Protein AF-A0A0T9RR85-F1 (afdb_monomer)

Sequence (84 aa):
MPIPTQSQIGGEQQAAQAIADSIATQLRVAMPGIIQSFDADAVTCTVLLAIKGNDSGMSGDSESADLPLLVDVPVIFHAAVGAH

Radius of gyration: 22.42 Å; Cα contacts (8 Å, |Δi|>4): 83; chains: 1; bounding box: 73×22×48 Å

Secondary structure (DSSP, 8-state):
-PPPHHHHHHHHHHHHHHHHHHHHHH------EEEEEEETTTTEEEEEESSEEEEE-TT--EEEEEPPPEEEEEP-----S---

Organism: NCBI:txid367190

Mean predicted aligned error: 13.99 Å

pLDDT: mean 72.5, std 14.49, range [45.78, 91.94]

Nearest PDB structures (foldseek):
  4ru3-assembly1_A  TM=7.388E-01  e=1.734E-02  Pseudomonas phage SN
  6rcd-assembly1_C  TM=4.264E-01  e=6.344E+00  Mycoplasmoides genitalium
  6h03-assembly1_G  TM=2.813E-01  e=6.344E+00  Homo sapiens

Solvent-accessible surface area (backbone atoms only — not comparable to full-atom values): 5367 Å² total; per-residue (Å²): 132,86,77,61,65,68,64,54,56,53,49,56,52,50,51,51,48,53,49,52,51,55,51,57,71,68,57,79,86,78,78,65,59,45,77,77,48,74,41,82,90,80,41,23,26,31,31,35,46,74,52,65,37,79,46,74,47,100,81,74,58,76,49,78,40,76,43,76,71,42,66,77,40,76,63,88,76,89,74,73,82,83,88,126

Structure (mmCIF, N/CA/C/O backbone):
data_AF-A0A0T9RR85-F1
#
_entry.id   AF-A0A0T9RR85-F1
#
loop_
_atom_site.group_PDB
_atom_site.id
_atom_site.type_symbol
_atom_site.label_atom_id
_atom_site.label_alt_id
_atom_site.label_comp_id
_atom_site.label_asym_id
_atom_site.label_entity_id
_atom_site.label_seq_id
_atom_site.pdbx_PDB_ins_code
_atom_site.Cartn_x
_atom_site.Cartn_y
_atom_site.Cartn_z
_atom_site.occupancy
_atom_site.B_iso_or_equiv
_atom_site.auth_seq_id
_atom_site.auth_comp_id
_atom_site.auth_asym_id
_atom_site.auth_atom_id
_atom_site.pdbx_PDB_model_num
ATOM 1 N N . MET A 1 1 ? 54.971 5.090 -16.232 1.00 46.56 1 MET A N 1
ATOM 2 C CA . MET A 1 1 ? 54.436 6.360 -15.695 1.00 46.56 1 MET A CA 1
ATOM 3 C C . MET A 1 1 ? 53.464 6.016 -14.579 1.00 46.56 1 MET A C 1
ATOM 5 O O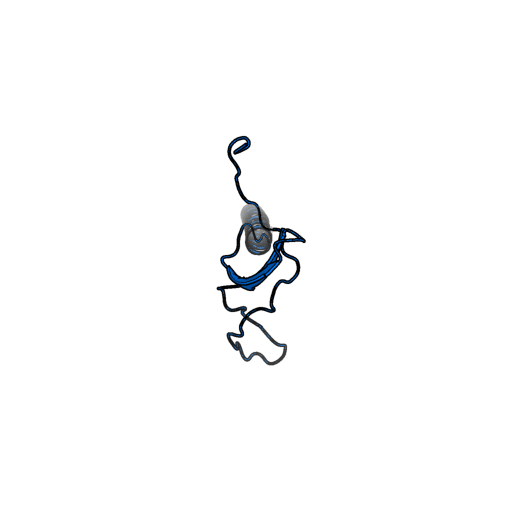 . MET A 1 1 ? 52.578 5.214 -14.851 1.00 46.56 1 MET A O 1
ATOM 9 N N . PRO A 1 2 ? 53.636 6.524 -13.346 1.00 51.91 2 PRO A N 1
ATOM 10 C CA . PRO A 1 2 ? 52.636 6.344 -12.303 1.00 51.91 2 PRO A CA 1
ATOM 11 C C . PRO A 1 2 ? 51.412 7.199 -12.649 1.00 51.91 2 PRO A C 1
ATOM 13 O O . PRO A 1 2 ? 51.546 8.370 -13.003 1.00 51.91 2 PRO A O 1
ATOM 16 N N . ILE A 1 3 ? 50.227 6.597 -12.610 1.00 57.69 3 ILE A N 1
ATOM 17 C CA . ILE A 1 3 ? 48.967 7.331 -12.734 1.00 57.69 3 ILE A CA 1
ATOM 18 C C . ILE A 1 3 ? 48.817 8.276 -11.528 1.00 57.69 3 ILE A C 1
ATOM 20 O O . ILE A 1 3 ? 49.155 7.878 -10.411 1.00 57.69 3 ILE A O 1
ATOM 24 N N . PRO A 1 4 ? 48.361 9.525 -11.718 1.00 58.41 4 PRO A N 1
ATOM 25 C CA . PRO A 1 4 ? 48.205 10.460 -10.613 1.00 58.41 4 PRO A CA 1
ATOM 26 C C . PRO A 1 4 ? 47.172 9.912 -9.621 1.00 58.41 4 PRO A C 1
ATOM 28 O O . PRO A 1 4 ? 46.065 9.545 -10.012 1.00 58.41 4 PRO A O 1
ATOM 31 N N . THR A 1 5 ? 47.526 9.876 -8.335 1.00 59.38 5 THR A N 1
ATOM 32 C CA . THR A 1 5 ? 46.671 9.415 -7.222 1.00 59.38 5 THR A CA 1
ATOM 33 C C . THR A 1 5 ? 45.320 10.131 -7.181 1.00 59.38 5 THR A C 1
ATOM 35 O O . THR A 1 5 ? 44.311 9.522 -6.845 1.00 59.38 5 THR A O 1
ATOM 38 N N . GLN A 1 6 ? 45.260 11.379 -7.653 1.00 58.50 6 GLN A N 1
ATOM 39 C CA . GLN A 1 6 ? 44.017 12.136 -7.822 1.00 58.50 6 GLN A CA 1
ATOM 40 C C . GLN A 1 6 ? 42.994 11.439 -8.741 1.00 58.50 6 GLN A C 1
ATOM 42 O O . GLN A 1 6 ? 41.791 11.555 -8.525 1.00 58.50 6 GLN A O 1
ATOM 47 N N . SER A 1 7 ? 43.458 10.695 -9.753 1.00 55.91 7 SER A N 1
ATOM 48 C CA . SER A 1 7 ? 42.594 9.943 -10.671 1.00 55.91 7 SER A CA 1
ATOM 49 C C . SER A 1 7 ? 42.055 8.650 -10.052 1.00 55.91 7 SER A C 1
ATOM 51 O O . SER A 1 7 ? 41.026 8.164 -10.511 1.00 55.91 7 SER A O 1
ATOM 53 N N . GLN A 1 8 ? 42.720 8.099 -9.028 1.00 58.25 8 GLN A N 1
ATOM 54 C CA . GLN A 1 8 ? 42.182 6.984 -8.236 1.00 58.25 8 GLN A CA 1
ATOM 55 C C . GLN A 1 8 ? 41.106 7.495 -7.267 1.00 58.25 8 GLN A C 1
ATOM 57 O O . GLN A 1 8 ? 40.001 6.959 -7.258 1.00 58.25 8 GLN A O 1
ATOM 62 N N . ILE A 1 9 ? 41.385 8.623 -6.600 1.00 60.53 9 ILE A N 1
ATOM 63 C CA . ILE A 1 9 ? 40.487 9.276 -5.632 1.00 60.53 9 ILE A CA 1
ATOM 64 C C . ILE A 1 9 ? 39.175 9.758 -6.281 1.00 60.53 9 ILE A C 1
ATOM 66 O O . ILE A 1 9 ? 38.099 9.660 -5.696 1.00 60.53 9 ILE A O 1
ATOM 70 N N . GLY A 1 10 ? 39.224 10.231 -7.530 1.00 61.84 10 GLY A N 1
ATOM 71 C CA . GLY A 1 10 ? 38.011 10.581 -8.279 1.00 61.84 10 GLY A CA 1
ATOM 72 C C . GLY A 1 10 ? 37.130 9.372 -8.621 1.00 61.84 10 GLY A C 1
ATOM 73 O O . GLY A 1 10 ? 35.906 9.488 -8.606 1.00 61.84 10 GLY A O 1
ATOM 74 N N . GLY A 1 11 ? 37.737 8.211 -8.893 1.00 72.25 11 GLY A N 1
ATOM 75 C CA . GLY A 1 11 ? 37.021 6.986 -9.259 1.00 72.25 11 GLY A CA 1
ATOM 76 C C . GLY A 1 11 ? 36.321 6.326 -8.073 1.00 72.25 11 GLY A C 1
ATOM 77 O O . GLY A 1 11 ? 35.174 5.908 -8.195 1.00 72.25 11 GLY A O 1
ATOM 78 N N . GLU A 1 12 ? 36.970 6.281 -6.908 1.00 72.38 12 GLU A N 1
ATOM 79 C CA . GLU A 1 12 ? 36.363 5.764 -5.673 1.00 72.38 12 GLU A CA 1
ATOM 80 C C . GLU A 1 12 ? 35.193 6.637 -5.196 1.00 72.38 12 GLU A C 1
ATOM 82 O O . GLU A 1 12 ? 34.151 6.109 -4.809 1.00 72.38 12 GLU A O 1
ATOM 87 N N . GLN A 1 13 ? 35.311 7.963 -5.306 1.00 76.19 13 GLN A N 1
ATOM 88 C CA . GLN A 1 13 ? 34.248 8.887 -4.916 1.00 76.19 13 GLN A CA 1
ATOM 89 C C . GLN A 1 13 ? 33.058 8.835 -5.890 1.00 76.19 13 GLN A C 1
ATOM 91 O O . GLN A 1 13 ? 31.906 8.861 -5.461 1.00 76.19 13 GLN A O 1
ATOM 96 N N . GLN A 1 14 ? 33.314 8.676 -7.193 1.00 76.56 14 GLN A N 1
ATOM 97 C CA . GLN A 1 14 ? 32.267 8.438 -8.196 1.00 76.56 14 GLN A CA 1
ATOM 98 C C . GLN A 1 14 ? 31.581 7.079 -8.014 1.00 76.56 14 GLN A C 1
ATOM 100 O O . GLN A 1 14 ? 30.358 6.995 -8.115 1.00 76.56 14 GLN A O 1
ATOM 105 N N . ALA A 1 15 ? 32.339 6.024 -7.702 1.00 78.25 15 ALA A N 1
ATOM 106 C CA . ALA A 1 15 ? 31.779 4.708 -7.411 1.00 78.25 15 ALA A CA 1
ATOM 107 C C . ALA A 1 15 ? 30.911 4.732 -6.143 1.00 78.25 15 ALA A C 1
ATOM 109 O O . ALA A 1 15 ? 29.806 4.193 -6.148 1.00 78.25 15 ALA A O 1
ATOM 110 N N . ALA A 1 16 ? 31.364 5.406 -5.081 1.00 80.44 16 ALA A N 1
ATOM 111 C CA . ALA A 1 16 ? 30.587 5.581 -3.857 1.00 80.44 16 ALA A CA 1
ATOM 112 C C . ALA A 1 16 ? 29.274 6.340 -4.112 1.00 80.44 16 ALA A C 1
ATOM 114 O O . ALA A 1 16 ? 28.228 5.933 -3.607 1.00 80.44 16 ALA A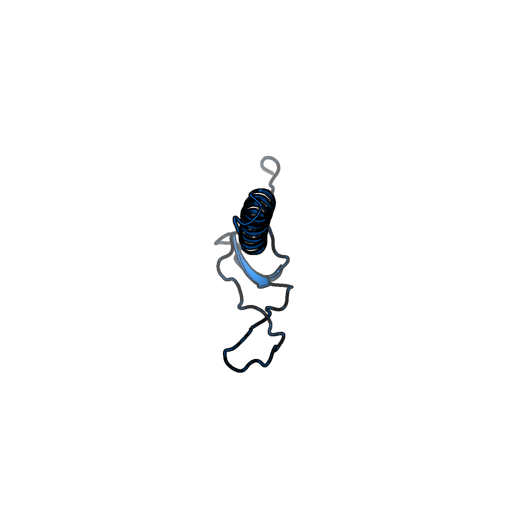 O 1
ATOM 115 N N . GLN A 1 17 ? 29.311 7.389 -4.939 1.00 82.31 17 GLN A N 1
ATOM 116 C CA . GLN A 1 17 ? 28.120 8.148 -5.316 1.00 82.31 17 GLN A CA 1
ATOM 117 C C . GLN A 1 17 ? 27.126 7.286 -6.108 1.00 82.31 17 GLN A C 1
ATOM 119 O O . GLN A 1 17 ? 25.953 7.226 -5.758 1.00 82.31 17 GLN A O 1
ATOM 124 N N . ALA A 1 18 ? 27.604 6.537 -7.107 1.00 80.25 18 ALA A N 1
ATOM 125 C CA . ALA A 1 18 ? 26.763 5.644 -7.903 1.00 80.25 18 ALA A CA 1
ATOM 126 C C . ALA A 1 18 ? 26.108 4.538 -7.056 1.00 80.25 18 ALA A C 1
ATOM 128 O O . ALA A 1 18 ? 24.955 4.171 -7.292 1.00 80.25 18 ALA A O 1
ATOM 129 N N . ILE A 1 19 ? 26.817 4.018 -6.047 1.00 81.81 19 ILE A N 1
ATOM 130 C CA . ILE A 1 19 ? 26.265 3.047 -5.093 1.00 81.81 19 ILE A CA 1
ATOM 131 C C . ILE A 1 19 ? 25.192 3.704 -4.218 1.00 81.81 19 ILE A C 1
ATOM 133 O O . ILE A 1 19 ? 24.113 3.135 -4.061 1.00 81.81 19 ILE A O 1
ATOM 137 N N . ALA A 1 20 ? 25.453 4.899 -3.679 1.00 83.00 20 ALA A N 1
ATOM 138 C CA . ALA A 1 20 ? 24.482 5.635 -2.870 1.00 83.00 20 ALA A CA 1
ATOM 139 C C . ALA A 1 20 ? 23.196 5.937 -3.658 1.00 83.00 20 ALA A C 1
ATOM 141 O O . ALA A 1 20 ? 22.099 5.683 -3.159 1.00 83.00 20 ALA A O 1
ATOM 142 N N . ASP A 1 21 ? 23.328 6.375 -4.911 1.00 80.75 21 ASP A N 1
ATOM 143 C CA . ASP A 1 21 ? 22.202 6.650 -5.808 1.00 80.75 21 ASP A CA 1
ATOM 144 C C . ASP A 1 21 ? 21.427 5.367 -6.153 1.00 80.75 21 ASP A C 1
ATOM 146 O O . ASP A 1 21 ? 20.192 5.353 -6.168 1.00 80.75 21 ASP A O 1
ATOM 150 N N . SER A 1 22 ? 22.137 4.254 -6.360 1.00 76.19 22 SER A N 1
ATOM 151 C CA . SER A 1 22 ? 21.524 2.945 -6.620 1.00 76.19 22 SER A CA 1
ATOM 152 C C . SER A 1 22 ? 20.729 2.431 -5.419 1.00 76.19 22 SER A C 1
ATOM 154 O O . SER A 1 22 ? 19.657 1.850 -5.594 1.00 76.19 22 SER A O 1
ATOM 156 N N . ILE A 1 23 ? 21.230 2.640 -4.198 1.00 77.44 23 ILE A N 1
ATOM 157 C CA . ILE A 1 23 ? 20.522 2.284 -2.961 1.00 77.44 23 ILE A CA 1
ATOM 158 C C . ILE A 1 23 ? 19.300 3.188 -2.784 1.00 77.44 23 ILE A C 1
ATOM 160 O O . ILE A 1 23 ? 18.202 2.689 -2.545 1.00 77.44 23 ILE A O 1
ATOM 164 N N . ALA A 1 24 ? 19.464 4.503 -2.953 1.00 75.88 24 ALA A N 1
ATOM 165 C CA . ALA A 1 24 ? 18.376 5.468 -2.823 1.00 75.88 24 ALA A CA 1
ATOM 166 C C . ALA A 1 24 ? 17.232 5.191 -3.811 1.00 75.88 24 ALA A C 1
ATOM 168 O O . ALA A 1 24 ? 16.066 5.266 -3.435 1.00 75.88 24 ALA A O 1
ATOM 169 N N . THR A 1 25 ? 17.553 4.793 -5.044 1.00 66.88 25 THR A N 1
ATOM 170 C CA . THR A 1 25 ? 16.558 4.454 -6.076 1.00 66.88 25 THR A CA 1
ATOM 171 C C . THR A 1 25 ? 15.774 3.178 -5.742 1.00 66.88 25 THR A C 1
ATOM 173 O O . THR A 1 25 ? 14.597 3.062 -6.077 1.00 66.88 25 THR A O 1
ATOM 176 N N . GLN A 1 26 ? 16.398 2.214 -5.058 1.00 66.38 26 GLN A N 1
ATOM 177 C CA . GLN A 1 26 ? 15.736 0.972 -4.639 1.00 66.38 26 GLN A CA 1
ATOM 178 C C . GLN A 1 26 ? 14.841 1.157 -3.403 1.00 66.38 26 GLN A C 1
ATOM 180 O O . GLN A 1 26 ? 13.919 0.366 -3.183 1.00 66.38 26 GLN A O 1
ATOM 185 N N . LEU A 1 27 ? 15.083 2.195 -2.597 1.00 69.06 27 LEU A N 1
ATOM 186 C CA . LEU A 1 27 ? 14.283 2.501 -1.415 1.00 69.06 27 LEU A CA 1
ATOM 187 C C . LEU A 1 27 ? 12.938 3.119 -1.819 1.00 69.06 27 LEU A C 1
ATOM 189 O O . LEU A 1 27 ? 12.803 4.323 -2.023 1.00 69.06 27 LEU A O 1
ATOM 193 N N . ARG A 1 28 ? 11.896 2.289 -1.883 1.00 62.00 28 ARG A N 1
ATOM 194 C CA . ARG A 1 28 ? 10.514 2.761 -2.048 1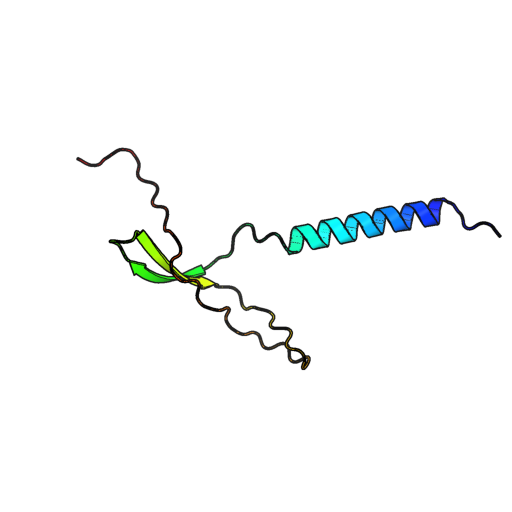.00 62.00 28 ARG A CA 1
ATOM 195 C C . ARG A 1 28 ? 9.972 3.245 -0.704 1.00 62.00 28 ARG A C 1
ATOM 197 O O . ARG A 1 28 ? 9.518 2.443 0.102 1.00 62.00 28 ARG A O 1
ATOM 204 N N . VAL A 1 29 ? 10.047 4.556 -0.466 1.00 70.06 29 VAL A N 1
ATOM 205 C CA . VAL A 1 29 ? 9.600 5.193 0.791 1.00 70.06 29 VAL A CA 1
ATOM 206 C C . VAL A 1 29 ? 8.072 5.277 0.867 1.00 70.06 29 VAL A C 1
ATOM 208 O O . VAL A 1 29 ? 7.481 4.919 1.879 1.00 70.06 29 VAL A O 1
ATOM 211 N N . ALA A 1 30 ? 7.428 5.718 -0.214 1.00 78.25 30 ALA A N 1
ATOM 212 C CA . ALA A 1 30 ? 5.976 5.744 -0.363 1.00 78.25 30 ALA A CA 1
ATOM 213 C C . ALA A 1 30 ? 5.620 5.728 -1.854 1.00 78.25 30 ALA A C 1
ATOM 215 O O . ALA A 1 30 ? 6.294 6.372 -2.658 1.00 78.25 30 ALA A O 1
ATOM 216 N N . MET A 1 31 ? 4.565 5.002 -2.228 1.00 81.31 31 MET A N 1
ATOM 217 C CA . MET A 1 31 ? 4.032 5.007 -3.591 1.00 81.31 31 MET A CA 1
ATOM 218 C C . MET A 1 31 ? 2.544 5.356 -3.559 1.00 81.31 31 MET A C 1
ATOM 220 O O . MET A 1 31 ? 1.819 4.792 -2.737 1.00 81.31 31 MET A O 1
ATOM 224 N N . PRO A 1 32 ? 2.070 6.259 -4.434 1.00 82.88 32 PRO A N 1
ATOM 225 C CA . PRO A 1 32 ? 0.648 6.534 -4.542 1.00 82.88 32 PRO A CA 1
ATOM 226 C C . PRO A 1 32 ? -0.071 5.300 -5.095 1.00 82.88 32 PRO A C 1
ATOM 228 O O . PRO A 1 32 ? 0.416 4.639 -6.015 1.00 82.88 32 PRO A O 1
ATOM 231 N N . GLY A 1 33 ? -1.244 5.005 -4.547 1.00 87.25 33 GLY A N 1
ATOM 232 C CA . GLY A 1 33 ? -2.080 3.896 -4.984 1.00 87.25 33 GLY A CA 1
ATOM 233 C C . GLY A 1 33 ? -3.562 4.241 -4.913 1.00 87.25 33 GLY A C 1
ATOM 234 O O . GLY A 1 33 ? -3.972 5.110 -4.145 1.00 87.25 33 GLY A O 1
ATOM 235 N N . ILE A 1 34 ? -4.350 3.571 -5.745 1.00 89.75 34 ILE A N 1
ATOM 236 C CA . ILE A 1 34 ? -5.803 3.685 -5.834 1.00 89.75 34 ILE A CA 1
ATOM 237 C C . ILE A 1 34 ? -6.402 2.453 -5.157 1.00 89.75 34 ILE A C 1
ATOM 239 O O . ILE A 1 34 ? -6.061 1.322 -5.504 1.00 89.75 34 ILE A O 1
ATOM 243 N N . ILE A 1 35 ? -7.282 2.670 -4.177 1.00 90.06 35 ILE A N 1
ATOM 244 C CA . ILE A 1 35 ? -7.979 1.581 -3.486 1.00 90.06 35 ILE A CA 1
ATOM 245 C C . ILE A 1 35 ? -9.034 1.000 -4.428 1.00 90.06 35 ILE A C 1
ATOM 247 O O . ILE A 1 35 ? -9.945 1.706 -4.854 1.00 90.06 35 ILE A O 1
ATOM 251 N N . GLN A 1 36 ? -8.918 -0.293 -4.715 1.00 89.62 36 GLN A N 1
ATOM 252 C CA . GLN A 1 36 ? -9.865 -1.040 -5.539 1.00 89.62 36 GLN A CA 1
ATOM 253 C C . GLN A 1 36 ? -10.995 -1.644 -4.696 1.00 89.62 36 GLN A C 1
ATOM 255 O O . GLN A 1 36 ? -12.143 -1.685 -5.134 1.00 89.62 36 GLN A O 1
ATOM 260 N N . SER A 1 37 ? -10.682 -2.108 -3.484 1.00 89.62 37 SER A N 1
ATOM 261 C CA . SER A 1 37 ? -11.646 -2.662 -2.527 1.00 89.62 37 SER A CA 1
ATOM 262 C C . SER A 1 37 ? -11.119 -2.555 -1.093 1.00 89.62 37 SER A C 1
ATOM 264 O O . SER A 1 37 ? -9.909 -2.452 -0.876 1.00 89.62 37 SER A O 1
ATOM 266 N N . PHE A 1 38 ? -12.031 -2.571 -0.118 1.00 91.00 38 PHE A N 1
ATOM 267 C CA . PHE A 1 38 ? -11.729 -2.475 1.311 1.00 91.00 38 PHE A CA 1
ATOM 268 C C . PHE A 1 38 ? -12.533 -3.513 2.100 1.00 91.00 38 PHE A C 1
ATOM 270 O O . PHE A 1 38 ? -13.740 -3.641 1.889 1.00 91.00 38 PHE A O 1
ATOM 277 N N . ASP A 1 39 ? -11.855 -4.214 3.005 1.00 91.62 39 ASP A N 1
ATOM 278 C CA . ASP A 1 39 ? -12.428 -5.131 3.984 1.00 91.62 39 ASP A CA 1
ATOM 279 C C . ASP A 1 39 ? -12.392 -4.469 5.370 1.00 91.62 39 ASP A C 1
ATOM 281 O O . ASP A 1 39 ? -11.325 -4.185 5.920 1.00 91.62 39 ASP A O 1
ATOM 285 N N . ALA A 1 40 ? -13.575 -4.202 5.927 1.00 87.50 40 ALA A N 1
ATOM 286 C CA . ALA A 1 40 ? -13.724 -3.553 7.225 1.00 87.50 40 ALA A CA 1
ATOM 287 C C . ALA A 1 40 ? -13.496 -4.505 8.409 1.00 87.50 40 ALA A C 1
ATOM 289 O O . ALA A 1 40 ? -13.112 -4.035 9.479 1.00 87.50 40 ALA A O 1
ATOM 290 N N . ASP A 1 41 ? -13.710 -5.810 8.222 1.00 89.75 41 ASP A N 1
ATOM 291 C CA . ASP A 1 41 ? -13.547 -6.811 9.277 1.00 89.75 41 ASP A CA 1
ATOM 292 C C . ASP A 1 41 ? -12.057 -7.112 9.495 1.00 89.75 41 ASP A C 1
ATOM 294 O O . ASP A 1 41 ? -11.592 -7.202 10.633 1.00 89.75 41 ASP A O 1
ATOM 298 N N . ALA A 1 42 ? -11.289 -7.211 8.403 1.00 89.81 42 ALA A N 1
ATOM 299 C CA . ALA A 1 42 ? -9.838 -7.418 8.439 1.00 89.81 42 ALA A CA 1
ATOM 300 C C . ALA A 1 42 ? -9.020 -6.112 8.503 1.00 89.81 42 ALA A C 1
ATOM 302 O O . ALA A 1 42 ? -7.825 -6.150 8.800 1.00 89.81 42 ALA A O 1
ATOM 303 N N . VAL A 1 43 ? -9.643 -4.956 8.238 1.00 89.50 43 VAL A N 1
ATOM 304 C CA . VAL A 1 43 ? -8.986 -3.638 8.119 1.00 89.50 43 VAL A CA 1
ATOM 305 C C . VAL A 1 43 ? -7.871 -3.655 7.056 1.00 89.50 43 VAL A C 1
ATOM 307 O O . VAL A 1 43 ? -6.781 -3.099 7.231 1.00 89.50 43 VAL A O 1
ATOM 310 N N . THR A 1 44 ? -8.148 -4.303 5.923 1.00 91.94 44 THR A N 1
ATOM 311 C CA . THR A 1 44 ? -7.229 -4.421 4.782 1.00 91.94 44 THR A CA 1
ATOM 312 C C . THR A 1 44 ? -7.850 -3.879 3.498 1.00 91.94 44 THR A C 1
ATOM 314 O O . THR A 1 44 ? -9.066 -3.736 3.366 1.00 91.94 44 THR A O 1
ATOM 317 N N . CYS A 1 45 ? -7.012 -3.539 2.522 1.00 90.25 45 CYS A N 1
ATOM 318 C CA . CYS A 1 45 ? -7.458 -3.112 1.206 1.00 90.25 45 CYS A CA 1
ATOM 319 C C . CYS A 1 45 ? -6.648 -3.747 0.077 1.00 90.25 45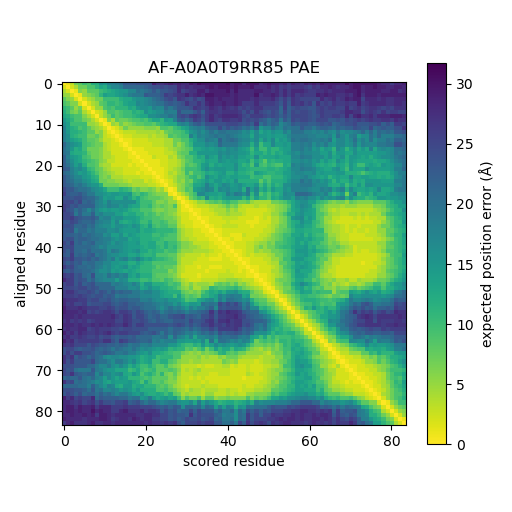 CYS A C 1
ATOM 321 O O . CYS A 1 45 ? -5.506 -4.178 0.247 1.00 90.25 45 CYS A O 1
ATOM 323 N N . THR A 1 46 ? -7.267 -3.776 -1.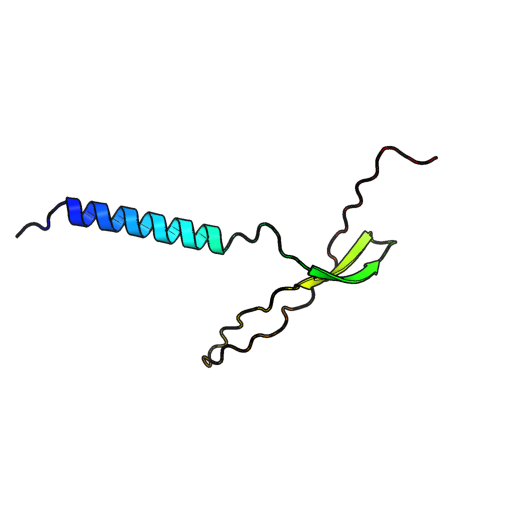103 1.00 91.44 46 THR A N 1
ATOM 324 C CA . THR A 1 46 ? -6.573 -4.054 -2.361 1.00 91.44 46 THR A CA 1
ATOM 325 C C . THR A 1 46 ? -6.248 -2.731 -3.043 1.00 91.44 46 THR A C 1
ATOM 327 O O . THR A 1 46 ? -7.142 -1.908 -3.251 1.00 91.44 46 THR A O 1
ATOM 330 N N . VAL A 1 47 ? -4.984 -2.521 -3.408 1.00 88.56 47 VAL A N 1
ATOM 331 C CA . VAL A 1 47 ? -4.473 -1.258 -3.952 1.00 88.56 47 VAL A CA 1
ATOM 332 C C . VAL A 1 47 ? -3.794 -1.489 -5.297 1.00 88.56 47 VAL A C 1
ATOM 334 O O . VAL A 1 47 ? -2.886 -2.311 -5.414 1.00 88.56 47 VAL A O 1
ATOM 337 N N . LEU A 1 48 ? -4.190 -0.718 -6.308 1.00 87.62 48 LEU A N 1
ATOM 338 C CA . LEU A 1 48 ? -3.441 -0.585 -7.554 1.00 87.62 48 LEU A CA 1
ATOM 339 C C . LEU A 1 48 ? -2.440 0.558 -7.410 1.00 87.62 48 LEU A C 1
ATOM 341 O O . LEU A 1 48 ? -2.828 1.672 -7.063 1.00 87.62 48 LEU A O 1
ATOM 345 N N . LEU A 1 49 ? -1.160 0.323 -7.688 1.00 84.62 49 LEU A N 1
ATOM 346 C CA . LEU A 1 49 ? -0.182 1.410 -7.692 1.00 84.62 49 LEU A CA 1
ATOM 347 C C . LEU A 1 49 ? -0.487 2.379 -8.843 1.00 84.62 49 LEU A C 1
ATOM 349 O O . LEU A 1 49 ? -0.626 1.971 -9.990 1.00 84.62 49 LEU A O 1
ATOM 353 N N . ALA A 1 50 ? -0.564 3.675 -8.539 1.00 77.81 50 ALA A N 1
ATOM 354 C CA . ALA A 1 50 ? -0.901 4.733 -9.498 1.00 77.81 50 ALA A CA 1
ATOM 355 C C . ALA A 1 50 ? 0.292 5.152 -10.381 1.00 77.81 50 ALA A C 1
ATOM 357 O O . ALA A 1 50 ? 0.262 6.190 -11.041 1.00 77.81 50 ALA A O 1
ATOM 358 N N . ILE A 1 51 ? 1.362 4.363 -10.357 1.00 73.19 51 ILE A N 1
ATOM 359 C CA . ILE A 1 51 ? 2.553 4.529 -11.179 1.00 73.19 51 ILE A CA 1
ATOM 360 C C . ILE A 1 51 ? 2.639 3.341 -12.130 1.00 73.19 51 ILE A C 1
ATOM 362 O O . ILE A 1 51 ? 2.353 2.206 -11.752 1.00 73.19 51 ILE A O 1
ATOM 366 N N . LYS A 1 52 ? 3.028 3.602 -13.375 1.00 65.62 52 LYS A N 1
ATOM 367 C CA . LYS A 1 52 ? 3.237 2.538 -14.354 1.00 65.62 52 LYS A CA 1
ATOM 368 C C . LYS A 1 52 ? 4.633 1.974 -14.131 1.00 65.62 52 LYS A C 1
ATOM 370 O O . LYS A 1 52 ? 5.595 2.731 -13.988 1.00 65.62 52 LYS A O 1
ATOM 375 N N . GLY A 1 53 ? 4.726 0.655 -14.031 1.00 59.19 53 GLY A N 1
ATOM 376 C CA . GLY A 1 53 ? 6.013 -0.014 -13.940 1.00 59.19 53 GLY A CA 1
ATOM 377 C C . GLY A 1 53 ? 6.718 0.108 -15.282 1.00 59.19 53 GLY A C 1
ATOM 378 O O . GLY A 1 53 ? 6.082 -0.006 -16.328 1.00 59.19 53 GLY A O 1
ATOM 379 N N . ASN A 1 54 ? 8.026 0.348 -15.266 1.00 55.34 54 ASN A N 1
ATOM 380 C CA . ASN A 1 54 ? 8.831 0.097 -16.451 1.00 55.34 54 ASN A CA 1
ATOM 381 C C . ASN A 1 54 ? 9.169 -1.395 -16.418 1.00 55.34 54 ASN A C 1
ATOM 383 O O . ASN A 1 54 ? 10.126 -1.794 -15.756 1.00 55.34 54 ASN A O 1
ATOM 387 N N . ASP A 1 55 ? 8.338 -2.224 -17.048 1.00 54.12 55 ASP A N 1
ATOM 388 C CA . ASP A 1 55 ? 8.661 -3.636 -17.223 1.00 54.12 55 ASP A CA 1
ATOM 389 C C . ASP A 1 55 ? 9.689 -3.716 -18.353 1.00 54.12 55 ASP A C 1
ATOM 391 O O . ASP A 1 55 ? 9.364 -3.744 -19.538 1.00 54.12 55 ASP A O 1
ATOM 395 N N . SER A 1 56 ? 10.973 -3.622 -18.007 1.00 48.88 56 SER A N 1
ATOM 396 C CA . SER A 1 56 ? 12.032 -3.971 -18.947 1.00 48.88 56 SER A CA 1
ATOM 397 C C . SER A 1 56 ? 12.070 -5.492 -19.058 1.00 48.88 56 SER A C 1
ATOM 399 O O . SER A 1 56 ? 12.935 -6.150 -18.476 1.00 48.88 56 SER A O 1
ATOM 401 N N . GLY A 1 57 ? 11.103 -6.048 -19.784 1.00 45.78 57 GLY A N 1
ATOM 402 C CA . GLY A 1 57 ? 11.133 -7.434 -20.210 1.00 45.78 57 GLY A CA 1
ATOM 403 C C . GLY A 1 57 ? 12.400 -7.706 -21.028 1.00 45.78 57 GLY A C 1
ATOM 404 O O . GLY A 1 57 ? 12.941 -6.821 -21.696 1.00 45.78 57 GLY A O 1
ATOM 405 N N . MET A 1 58 ? 12.862 -8.958 -21.008 1.00 50.34 58 MET A N 1
ATOM 406 C CA . MET A 1 58 ? 14.061 -9.457 -21.712 1.00 50.34 58 MET A CA 1
ATOM 407 C C . MET A 1 58 ? 14.109 -9.103 -23.221 1.00 50.34 58 MET A C 1
ATOM 409 O O . MET A 1 58 ? 15.153 -9.227 -23.855 1.00 50.34 58 MET A O 1
ATOM 413 N N . SER A 1 59 ? 12.996 -8.656 -23.810 1.00 49.56 59 SER A N 1
ATOM 414 C CA . SER A 1 59 ? 12.853 -8.326 -25.232 1.00 49.56 59 SER A CA 1
ATOM 415 C C . SER A 1 59 ? 13.001 -6.837 -25.580 1.00 49.56 59 SER A C 1
ATOM 417 O O . SER A 1 59 ? 12.908 -6.498 -26.755 1.00 49.56 59 SER A O 1
ATOM 419 N N . GLY A 1 60 ? 13.284 -5.954 -24.615 1.00 46.31 60 GLY A N 1
ATOM 420 C CA . GLY A 1 60 ? 13.635 -4.555 -24.900 1.00 46.31 60 GLY A CA 1
ATOM 421 C C . GLY A 1 60 ? 12.476 -3.652 -25.338 1.00 46.31 60 GLY A C 1
ATOM 422 O O . GLY A 1 60 ? 12.721 -2.502 -25.698 1.00 46.31 60 GLY A O 1
ATOM 423 N N . ASP A 1 61 ? 11.235 -4.134 -25.272 1.00 47.25 61 ASP A N 1
ATOM 424 C CA . ASP A 1 61 ? 10.046 -3.311 -25.481 1.00 47.25 61 ASP A CA 1
ATOM 425 C C . ASP A 1 61 ? 9.597 -2.755 -24.126 1.00 47.25 61 ASP A C 1
ATOM 427 O O . ASP A 1 61 ? 9.224 -3.501 -23.222 1.00 47.25 61 ASP A O 1
ATOM 431 N N . SER A 1 62 ? 9.752 -1.444 -23.936 1.00 50.88 62 SER A N 1
ATOM 432 C CA . SER A 1 62 ? 9.366 -0.766 -22.693 1.00 50.88 62 SER A CA 1
ATOM 433 C C . SER A 1 62 ? 7.862 -0.526 -22.703 1.00 50.88 62 SER A C 1
ATOM 435 O O . SER A 1 62 ? 7.403 0.588 -22.960 1.00 50.88 62 SER A O 1
ATOM 437 N N . GLU A 1 63 ? 7.086 -1.573 -22.449 1.00 55.88 63 GLU A N 1
ATOM 438 C CA . GLU A 1 63 ? 5.649 -1.425 -22.285 1.00 55.88 63 GLU A CA 1
ATOM 439 C C . GLU A 1 63 ? 5.352 -0.853 -20.897 1.00 55.88 63 GLU A C 1
ATOM 441 O O . GLU A 1 63 ? 5.722 -1.397 -19.855 1.00 55.88 63 GLU A O 1
ATOM 446 N N . SER A 1 64 ? 4.686 0.300 -20.883 1.00 55.00 64 SER A N 1
ATOM 447 C CA . SER A 1 64 ? 4.210 0.925 -19.656 1.00 55.00 64 SER A CA 1
ATOM 448 C C . SER A 1 64 ? 2.970 0.170 -19.174 1.00 55.00 64 SER A C 1
ATOM 450 O O . SER A 1 64 ? 1.836 0.546 -19.480 1.00 55.00 64 SER A O 1
ATOM 452 N N . ALA A 1 65 ? 3.195 -0.933 -18.466 1.00 64.12 65 ALA A N 1
ATOM 453 C CA . ALA A 1 65 ? 2.143 -1.761 -17.898 1.00 64.12 65 ALA A CA 1
ATOM 454 C C . ALA A 1 65 ? 1.760 -1.283 -16.491 1.00 64.12 65 ALA A C 1
ATOM 456 O O . ALA A 1 65 ? 2.564 -0.704 -15.747 1.00 64.12 65 ALA A O 1
ATOM 457 N N . ASP A 1 66 ? 0.501 -1.513 -16.127 1.00 65.12 66 ASP A N 1
ATOM 458 C CA . ASP A 1 66 ? 0.048 -1.275 -14.762 1.00 65.12 66 ASP A CA 1
ATOM 459 C C . ASP A 1 66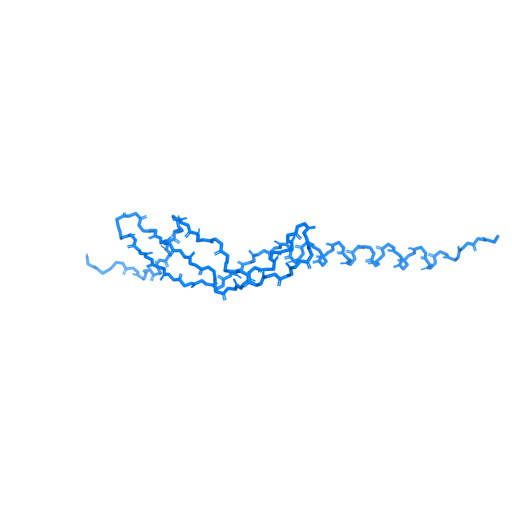 ? 0.701 -2.308 -13.833 1.00 65.12 66 ASP A C 1
ATOM 461 O O . ASP A 1 66 ? 0.805 -3.492 -14.158 1.00 65.12 66 ASP A O 1
ATOM 465 N N . LEU A 1 67 ? 1.189 -1.845 -12.682 1.00 72.25 67 LEU A N 1
ATOM 466 C CA . LEU A 1 67 ? 1.815 -2.716 -11.690 1.00 72.25 67 LEU A CA 1
ATOM 467 C C . LEU A 1 67 ? 0.784 -3.696 -11.107 1.00 72.25 67 LEU A C 1
ATOM 469 O O . LEU A 1 67 ? -0.401 -3.363 -11.023 1.00 72.25 67 LEU A O 1
ATOM 473 N N . PRO A 1 68 ? 1.221 -4.887 -10.656 1.00 79.75 68 PRO A N 1
ATOM 474 C CA . PRO A 1 68 ? 0.321 -5.855 -10.045 1.00 79.75 68 PRO A CA 1
ATOM 475 C C . PRO A 1 68 ? -0.395 -5.261 -8.826 1.00 79.75 68 PRO A C 1
ATOM 477 O O . PRO A 1 68 ? 0.163 -4.447 -8.085 1.00 79.75 68 PRO A O 1
ATOM 480 N N . LEU A 1 69 ? -1.635 -5.704 -8.615 1.00 84.31 69 LEU A N 1
ATOM 481 C CA . LEU A 1 69 ? -2.441 -5.321 -7.459 1.00 84.31 69 LEU A CA 1
ATOM 482 C C . LEU A 1 69 ? -1.776 -5.790 -6.160 1.00 84.31 69 LEU A C 1
ATOM 484 O O . L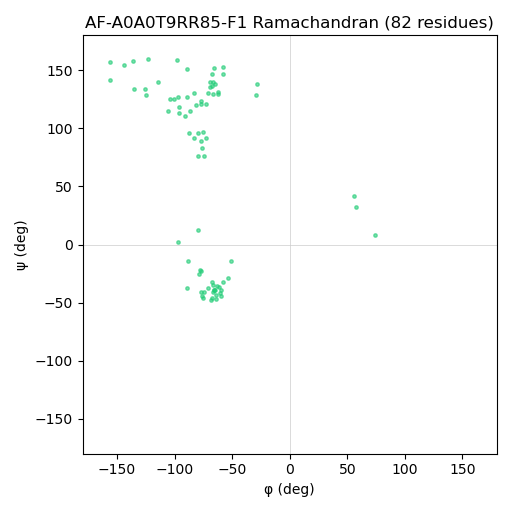EU A 1 69 ? -1.409 -6.957 -6.025 1.00 84.31 69 LEU A O 1
ATOM 488 N N . LEU A 1 70 ? -1.669 -4.882 -5.193 1.00 85.38 70 LEU A N 1
ATOM 489 C CA . LEU A 1 70 ? -1.266 -5.196 -3.829 1.00 85.38 70 LEU A CA 1
ATOM 490 C C . LEU A 1 70 ? -2.513 -5.596 -3.041 1.00 85.38 70 LEU A C 1
ATOM 492 O O . LEU A 1 70 ? -3.410 -4.777 -2.860 1.00 85.38 70 LEU A O 1
ATOM 496 N N . VAL A 1 71 ? -2.577 -6.848 -2.599 1.00 89.00 71 VAL A N 1
ATOM 497 C CA . VAL A 1 71 ? -3.665 -7.385 -1.767 1.00 89.00 71 VAL A CA 1
ATOM 498 C C . VAL A 1 71 ? -3.267 -7.384 -0.292 1.00 89.00 71 VAL A C 1
ATOM 500 O O . VAL A 1 71 ? -2.078 -7.343 0.026 1.00 89.00 71 VAL A O 1
ATOM 503 N N . ASP A 1 72 ? -4.263 -7.418 0.593 1.00 88.44 72 ASP A N 1
ATOM 504 C CA . ASP A 1 72 ? -4.084 -7.505 2.049 1.00 88.44 72 ASP A CA 1
ATOM 505 C C . ASP A 1 72 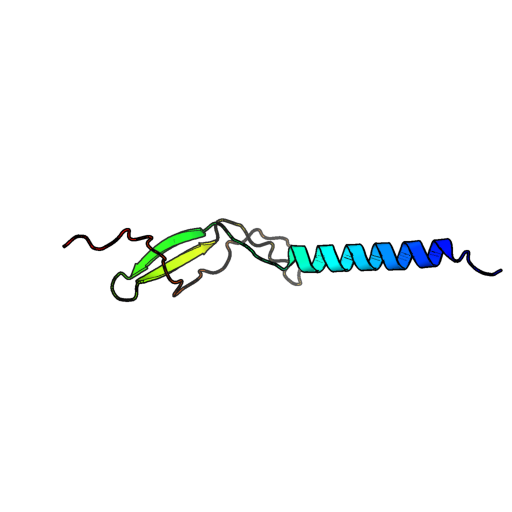? -3.237 -6.370 2.654 1.00 88.44 72 ASP A C 1
ATOM 507 O O . ASP A 1 72 ? -2.522 -6.548 3.642 1.00 88.44 72 ASP A O 1
ATOM 511 N N . VAL A 1 73 ? -3.315 -5.171 2.068 1.00 87.12 73 VAL A N 1
ATOM 512 C CA . VAL A 1 73 ? -2.582 -4.001 2.563 1.00 87.12 73 VAL A CA 1
ATOM 513 C C . VAL A 1 73 ? -3.303 -3.441 3.795 1.00 87.12 73 VAL A C 1
ATOM 515 O O . VAL A 1 73 ? -4.480 -3.098 3.685 1.00 87.12 73 VAL A O 1
ATOM 518 N N . PRO A 1 74 ? -2.645 -3.309 4.962 1.00 89.88 74 PRO A N 1
ATOM 519 C CA . PRO A 1 74 ? -3.292 -2.780 6.159 1.00 89.88 74 PRO A CA 1
ATOM 520 C C . PRO A 1 74 ? -3.633 -1.295 5.997 1.00 89.88 74 PRO A C 1
ATOM 522 O O . PRO A 1 74 ? -2.809 -0.501 5.536 1.00 89.88 74 PRO A O 1
ATOM 525 N N . VAL A 1 75 ? -4.835 -0.906 6.426 1.00 88.31 75 VAL A N 1
ATOM 526 C CA . VAL A 1 75 ? -5.290 0.491 6.396 1.00 88.31 75 VAL A CA 1
ATOM 527 C C . VAL A 1 75 ? -5.155 1.117 7.781 1.00 88.31 75 VAL A C 1
ATOM 529 O O . VAL A 1 75 ? -5.705 0.620 8.761 1.00 88.31 75 VAL A O 1
ATOM 532 N N . ILE A 1 76 ? -4.442 2.241 7.871 1.00 87.94 76 ILE A N 1
ATOM 533 C CA . ILE A 1 76 ? -4.287 2.989 9.123 1.00 87.94 76 ILE A CA 1
ATOM 534 C C . ILE A 1 76 ? -5.322 4.112 9.160 1.00 87.94 76 ILE A C 1
ATOM 536 O O . ILE A 1 76 ? -5.231 5.082 8.409 1.00 87.94 76 ILE A O 1
ATOM 540 N N . PHE A 1 77 ? -6.277 4.010 10.081 1.00 83.19 77 PHE A N 1
ATOM 541 C CA . PHE A 1 77 ? -7.163 5.114 10.432 1.00 83.19 77 PHE A CA 1
ATOM 542 C C . PHE A 1 77 ? -6.605 5.824 11.664 1.00 83.19 77 PHE A C 1
ATOM 544 O O . PHE A 1 77 ? -6.493 5.234 12.738 1.00 83.19 77 PHE A O 1
ATOM 551 N N . HIS A 1 78 ? -6.256 7.103 11.531 1.00 79.38 78 HIS A N 1
ATOM 552 C CA . HIS A 1 78 ? -5.913 7.922 12.690 1.00 79.38 78 HIS A CA 1
ATOM 553 C C . HIS A 1 78 ? -7.194 8.240 13.474 1.00 79.38 78 HIS A C 1
ATOM 555 O O . HIS A 1 78 ? -7.879 9.219 13.185 1.00 79.38 78 HIS A O 1
ATOM 561 N N . ALA A 1 79 ? -7.540 7.410 14.456 1.00 67.25 79 ALA A N 1
ATOM 562 C CA . ALA A 1 79 ? -8.578 7.750 15.420 1.00 67.25 79 ALA A CA 1
ATOM 563 C C . ALA A 1 79 ? -7.977 8.649 16.513 1.00 67.25 79 ALA A C 1
ATOM 565 O O . ALA A 1 79 ? -7.053 8.249 17.223 1.00 67.25 79 ALA A O 1
ATOM 566 N N . ALA A 1 80 ? -8.507 9.865 16.668 1.00 58.41 80 ALA A N 1
ATOM 567 C CA . ALA A 1 80 ? -8.435 10.542 17.957 1.00 58.41 80 ALA A CA 1
ATOM 568 C C . ALA A 1 80 ? -9.323 9.764 18.943 1.00 58.41 80 ALA A C 1
ATOM 570 O O . ALA A 1 80 ? -10.315 9.170 18.531 1.00 58.41 80 ALA A O 1
ATOM 571 N N . VAL A 1 81 ? -8.913 9.733 20.210 1.00 57.28 81 VAL A N 1
ATOM 572 C CA . VAL A 1 81 ? -9.521 9.007 21.338 1.00 57.28 81 VAL A CA 1
ATOM 573 C C . VAL A 1 81 ? -11.042 8.768 21.229 1.00 57.28 81 VAL A C 1
ATOM 575 O O . VAL A 1 81 ? -11.795 9.655 20.839 1.00 57.28 81 VAL A O 1
ATOM 578 N N . GLY A 1 82 ? -11.452 7.548 21.599 1.00 61.16 82 GLY A N 1
ATOM 579 C CA . GLY A 1 82 ? -12.771 6.937 21.412 1.00 61.16 82 GLY A CA 1
ATOM 580 C C . GLY A 1 82 ? -13.987 7.863 21.364 1.00 61.16 82 GLY A C 1
ATOM 581 O O . GLY A 1 82 ? -14.253 8.638 22.282 1.00 61.16 82 GLY A O 1
ATOM 582 N N . ALA A 1 83 ? -14.786 7.689 20.314 1.00 58.56 83 ALA A N 1
ATOM 583 C CA . ALA A 1 83 ? -16.167 8.131 20.303 1.00 58.56 83 ALA A CA 1
ATOM 584 C C . ALA A 1 83 ? -17.049 7.010 20.881 1.00 58.56 83 ALA A C 1
ATOM 586 O O . ALA A 1 83 ? -17.442 6.110 20.147 1.00 58.56 83 ALA A O 1
ATOM 587 N N . HIS A 1 84 ? -17.326 7.151 22.185 1.00 48.28 84 HIS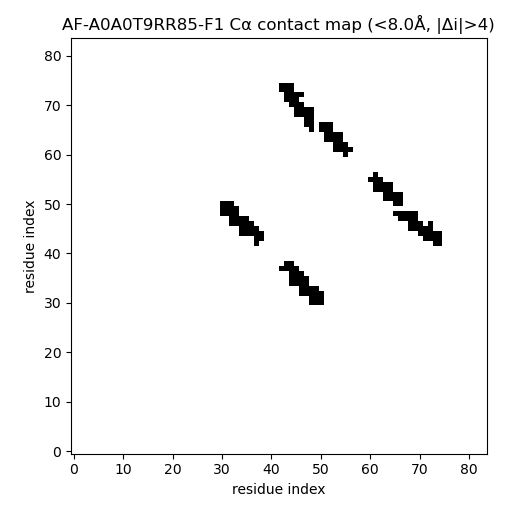 A N 1
ATOM 588 C CA . HIS A 1 84 ? -18.333 6.473 23.018 1.00 48.28 84 HIS A CA 1
ATOM 589 C C . HIS A 1 84 ? -18.223 4.964 23.284 1.00 48.28 84 HIS A C 1
ATOM 591 O O . HIS A 1 84 ? -18.278 4.154 22.339 1.00 48.28 84 HIS A O 1
#

InterPro domains:
  IPR037026 Vgr protein, OB-fold domain superfamily [G3DSA:2.40.50.230] (28-84)
  IPR041599 Phage protein Gp138 N-terminal domain [PF18352] (31-81)

Foldseek 3Di:
DDDPVVVVVVVVVVVVVVVVVVVVVPDCPDFDWDFPDADPVLQFTKTWGPAFDQPCPPPRDRDRHTDDIDGRHHDDDPDDPDDD